Protein AF-B3JED5-F1 (afdb_monomer_lite)

Secondary structure (DSSP, 8-state):
---PPP--TTSS-S-HHHHHHHHHHHHHHHHTT--------HHHHHHHHHHHHHHHHHHHT--HHHHHHHHHHTTHHHHHHHTHHHHTTS-HHHHHHHHHHHHHHTT----

Structure (mmCIF, N/CA/C/O backbone):
data_AF-B3JED5-F1
#
_entry.id   AF-B3JED5-F1
#
loop_
_atom_site.group_PDB
_atom_site.id
_atom_site.type_symbol
_atom_site.label_atom_id
_atom_site.label_alt_id
_atom_site.label_comp_id
_atom_site.label_asym_id
_atom_site.label_entity_id
_atom_site.label_seq_id
_atom_site.pdbx_PDB_ins_code
_atom_site.Cartn_x
_atom_site.Cartn_y
_atom_site.Cartn_z
_atom_site.occupancy
_atom_site.B_iso_or_equiv
_atom_site.auth_seq_id
_atom_site.auth_comp_id
_atom_site.auth_asym_id
_atom_site.auth_atom_id
_atom_site.pdbx_PDB_model_num
ATOM 1 N N . MET A 1 1 ? -21.365 40.498 27.930 1.00 35.88 1 MET A N 1
ATOM 2 C CA . MET A 1 1 ? -22.243 39.901 26.903 1.00 35.88 1 MET A CA 1
ATOM 3 C C . MET A 1 1 ? -21.342 39.343 25.808 1.00 35.88 1 MET A C 1
ATOM 5 O O . MET A 1 1 ? -20.563 40.091 25.235 1.00 35.88 1 MET A O 1
ATOM 9 N N . LEU A 1 2 ? -21.321 38.016 25.676 1.00 35.88 2 LEU A N 1
ATOM 10 C CA . LEU A 1 2 ? -20.435 37.228 24.814 1.00 35.88 2 LEU A CA 1
ATOM 11 C C . LEU A 1 2 ? -20.850 37.323 23.339 1.00 35.88 2 LEU A C 1
ATOM 13 O O . LEU A 1 2 ? -22.028 37.159 23.049 1.00 35.88 2 LEU A O 1
ATOM 17 N N . HIS A 1 3 ? -19.885 37.413 22.420 1.00 36.16 3 HIS A N 1
ATOM 18 C CA . HIS A 1 3 ? -19.992 36.718 21.135 1.00 36.16 3 HIS A CA 1
ATOM 19 C C . HIS A 1 3 ? -18.656 36.053 20.775 1.00 36.16 3 HIS A C 1
ATOM 21 O O . HIS A 1 3 ? -17.614 36.684 20.615 1.00 36.16 3 HIS A O 1
ATOM 27 N N . ARG A 1 4 ? -18.730 34.722 20.746 1.00 37.88 4 ARG A N 1
ATOM 28 C CA . ARG A 1 4 ? -17.686 33.708 20.576 1.00 37.88 4 ARG A CA 1
ATOM 29 C C . ARG A 1 4 ? -17.164 33.744 19.131 1.00 37.88 4 ARG A C 1
ATOM 31 O O . ARG A 1 4 ? -17.929 33.461 18.213 1.00 37.88 4 ARG A O 1
ATOM 38 N N . LYS A 1 5 ? -15.872 34.021 18.920 1.00 44.91 5 LYS A N 1
ATOM 39 C CA . LYS A 1 5 ? -15.162 33.554 17.716 1.00 44.91 5 LYS A CA 1
ATOM 40 C C . LYS A 1 5 ? -14.841 32.074 17.918 1.00 44.91 5 LYS A C 1
ATOM 42 O O . LYS A 1 5 ? -14.182 31.717 18.893 1.00 44.91 5 LYS A O 1
ATOM 47 N N . LEU A 1 6 ? -15.340 31.223 17.027 1.00 41.31 6 LEU A N 1
ATOM 48 C CA . LEU A 1 6 ? -14.967 29.814 16.976 1.00 41.31 6 LEU A CA 1
ATOM 49 C C . LEU A 1 6 ? -13.497 29.714 16.556 1.00 41.31 6 LEU A C 1
ATOM 51 O O . LEU A 1 6 ? -13.085 30.236 15.524 1.00 41.31 6 LEU A O 1
ATOM 55 N N . ASN A 1 7 ? -12.716 29.092 17.430 1.00 36.09 7 ASN A N 1
ATOM 56 C CA . ASN A 1 7 ? -11.310 28.780 17.265 1.00 36.09 7 ASN A CA 1
ATOM 57 C C . ASN A 1 7 ? -11.179 27.516 16.402 1.00 36.09 7 ASN A C 1
ATOM 59 O O . ASN A 1 7 ? -11.514 26.434 16.873 1.00 36.09 7 ASN A O 1
ATOM 63 N N . THR A 1 8 ? -10.678 27.638 15.174 1.00 42.97 8 THR A N 1
ATOM 64 C CA . THR A 1 8 ? -10.279 26.500 14.321 1.00 42.97 8 THR A CA 1
ATOM 65 C C . THR A 1 8 ? -8.799 26.126 14.479 1.00 42.97 8 THR A C 1
ATOM 67 O O . THR A 1 8 ? -8.258 25.404 13.655 1.00 42.97 8 THR A O 1
ATOM 70 N N . ARG A 1 9 ? -8.112 26.558 15.548 1.00 39.62 9 ARG A N 1
ATOM 71 C CA . ARG A 1 9 ? -6.694 26.218 15.796 1.00 39.62 9 ARG A CA 1
ATOM 72 C C . ARG A 1 9 ? -6.512 24.879 16.514 1.00 39.62 9 ARG A C 1
ATOM 74 O O . ARG A 1 9 ? -5.944 24.840 17.602 1.00 39.62 9 ARG A O 1
ATOM 81 N N . GLY A 1 10 ? -7.042 23.802 15.945 1.00 38.50 10 GLY A N 1
ATOM 82 C CA . GLY A 1 10 ? -6.966 22.470 16.559 1.00 38.50 10 GLY A CA 1
ATOM 83 C C . GLY A 1 10 ? -6.487 21.338 15.654 1.00 38.50 10 GLY A C 1
ATOM 84 O O . GLY A 1 10 ? -6.229 20.258 16.171 1.00 38.50 10 GLY A O 1
ATOM 85 N N . LEU A 1 11 ? -6.371 21.550 14.339 1.00 38.62 11 LEU A N 1
ATOM 86 C CA . LEU A 1 11 ? -6.074 20.473 13.380 1.00 38.62 11 LEU A CA 1
ATOM 87 C C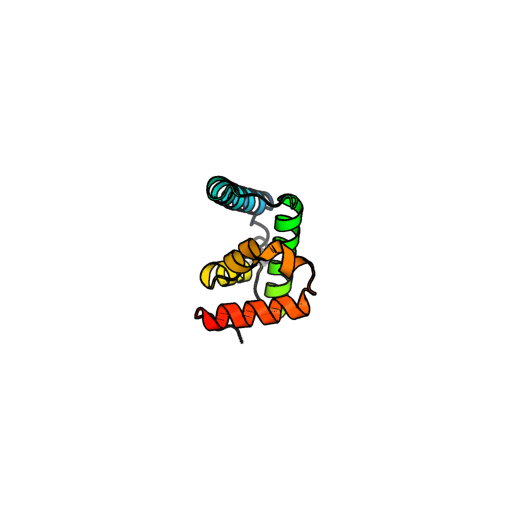 . LEU A 1 11 ? -4.843 20.731 12.496 1.00 38.62 11 LEU A C 1
ATOM 89 O O . LEU A 1 11 ? -4.448 19.840 11.754 1.00 38.62 11 LEU A O 1
ATOM 93 N N . ASP A 1 12 ? -4.172 21.873 12.661 1.00 41.53 12 ASP A N 1
ATOM 94 C CA . ASP A 1 12 ? -3.061 22.289 11.788 1.00 41.53 12 ASP A CA 1
ATOM 95 C C . ASP A 1 12 ? -1.685 22.181 12.480 1.00 41.53 12 ASP A C 1
ATOM 97 O O . ASP A 1 12 ? -0.741 22.877 12.119 1.00 41.53 12 ASP A O 1
ATOM 101 N N . ALA A 1 13 ? -1.563 21.355 13.524 1.00 41.62 13 ALA A N 1
ATOM 102 C CA . ALA A 1 13 ? -0.349 21.272 14.344 1.00 41.62 13 ALA A CA 1
ATOM 103 C C . ALA A 1 13 ? 0.168 19.839 14.537 1.00 41.62 13 ALA A C 1
ATOM 105 O O . ALA A 1 13 ? 0.645 19.488 15.614 1.00 41.62 13 ALA A O 1
ATOM 106 N N . PHE A 1 14 ? 0.099 19.011 13.494 1.00 40.28 14 PHE A N 1
ATOM 107 C CA . PHE A 1 14 ? 1.118 17.979 13.320 1.00 40.28 14 PHE A CA 1
ATOM 108 C C . PHE A 1 14 ? 2.144 18.591 12.373 1.00 40.28 14 PHE A C 1
ATOM 110 O O . PHE A 1 14 ? 1.866 18.776 11.191 1.00 40.28 14 PHE A O 1
ATOM 117 N N . SER A 1 15 ? 3.243 19.086 12.940 1.00 42.97 15 SER A N 1
ATOM 118 C CA . SER A 1 15 ? 4.215 19.851 12.173 1.00 42.97 15 SER A CA 1
ATOM 119 C C . SER A 1 15 ? 4.820 18.949 11.099 1.00 42.97 15 SER A C 1
ATOM 121 O O . SER A 1 15 ? 5.125 17.787 11.360 1.00 42.97 15 SER A O 1
ATOM 123 N N . GLU A 1 16 ? 5.010 19.472 9.894 1.00 50.94 16 GLU A N 1
ATOM 124 C CA . GLU A 1 16 ? 5.657 18.764 8.780 1.00 50.94 16 GLU A CA 1
ATOM 125 C C . GLU A 1 16 ? 7.035 18.187 9.192 1.00 50.94 16 GLU A C 1
ATOM 127 O O . GLU A 1 16 ? 7.442 17.120 8.736 1.00 50.94 16 GLU A O 1
ATOM 132 N N . SER A 1 17 ? 7.691 18.808 10.184 1.00 55.06 17 SER A N 1
ATOM 133 C CA . SER A 1 17 ? 8.912 18.309 10.828 1.00 55.06 17 SER A CA 1
ATOM 134 C C . SER A 1 17 ? 8.736 17.045 11.676 1.00 55.06 17 SER A C 1
ATOM 136 O O . SER A 1 17 ? 9.681 16.264 11.787 1.00 55.06 17 SER A O 1
ATOM 138 N N . ASP A 1 18 ? 7.564 16.806 12.268 1.00 52.81 18 ASP A N 1
ATOM 139 C CA . ASP A 1 18 ? 7.280 15.580 13.020 1.00 52.81 18 ASP A CA 1
ATOM 140 C C . ASP A 1 18 ? 7.020 14.398 12.077 1.00 52.81 18 ASP A C 1
ATOM 142 O O . ASP A 1 18 ? 7.508 13.301 12.346 1.00 52.81 18 ASP A O 1
ATOM 146 N N . GLU A 1 19 ? 6.345 14.601 10.936 1.00 54.91 19 GLU A N 1
ATOM 147 C CA . GLU A 1 19 ? 6.239 13.571 9.884 1.00 54.91 19 GLU A CA 1
ATOM 148 C C . GLU A 1 19 ? 7.604 13.235 9.287 1.00 54.91 19 GLU A C 1
ATOM 150 O O . GLU A 1 19 ? 7.935 12.057 9.131 1.00 54.91 19 GLU A O 1
ATOM 155 N N . GLU A 1 20 ? 8.437 14.242 9.023 1.00 59.66 20 GLU A N 1
ATOM 156 C CA . GLU A 1 20 ? 9.784 14.036 8.495 1.00 59.66 20 GLU A CA 1
ATOM 157 C C . GLU A 1 20 ? 10.679 13.304 9.511 1.00 59.66 20 GLU A C 1
ATOM 159 O O . GLU A 1 20 ? 11.426 12.388 9.161 1.00 59.66 20 GLU A O 1
ATOM 164 N N . ARG A 1 21 ? 10.574 13.648 10.800 1.00 60.59 21 ARG A N 1
ATOM 165 C CA . ARG A 1 21 ? 11.336 13.007 11.880 1.00 60.59 21 ARG A CA 1
ATOM 166 C C . ARG A 1 21 ? 10.872 11.576 12.145 1.00 60.59 21 ARG A C 1
ATOM 168 O O . ARG A 1 21 ? 11.710 10.705 12.369 1.00 60.59 21 ARG A O 1
ATOM 175 N N . MET A 1 22 ? 9.570 11.316 12.076 1.00 51.59 22 MET A N 1
ATOM 176 C CA . MET A 1 22 ? 9.010 9.966 12.193 1.00 51.59 22 MET A CA 1
ATOM 177 C C . MET A 1 22 ? 9.380 9.104 10.986 1.00 51.59 22 MET A C 1
ATOM 179 O O . MET A 1 22 ? 9.762 7.948 11.163 1.00 51.59 22 MET A O 1
ATOM 183 N N . SER A 1 23 ? 9.372 9.685 9.784 1.00 55.28 23 SER A N 1
ATOM 184 C CA . SER A 1 23 ? 9.864 9.032 8.569 1.00 55.28 23 SER A CA 1
ATOM 185 C C . SER A 1 23 ? 11.338 8.663 8.722 1.00 55.28 23 SER A C 1
ATOM 187 O O . SER A 1 23 ? 11.700 7.509 8.522 1.00 55.28 23 SER A O 1
ATOM 189 N N . LYS A 1 24 ? 12.184 9.591 9.191 1.00 61.47 24 LYS A N 1
ATOM 190 C CA . LYS A 1 24 ? 13.619 9.349 9.434 1.00 61.47 24 LYS A CA 1
ATOM 191 C C . LYS A 1 24 ? 13.886 8.267 10.483 1.00 61.47 24 LYS A C 1
ATOM 193 O O . LYS A 1 24 ? 14.805 7.479 10.296 1.00 61.47 24 LYS A O 1
ATOM 198 N N . ILE A 1 25 ? 13.099 8.196 11.561 1.00 61.31 25 ILE A N 1
ATOM 199 C CA . ILE A 1 25 ? 13.235 7.145 12.589 1.00 61.31 25 ILE A CA 1
ATOM 200 C C . ILE A 1 25 ? 12.883 5.770 12.014 1.00 61.31 25 ILE A C 1
ATOM 202 O O . ILE A 1 25 ? 13.614 4.810 12.251 1.00 61.31 25 ILE A O 1
ATOM 206 N N . ILE A 1 26 ? 11.797 5.677 11.240 1.00 58.50 26 ILE A N 1
ATOM 207 C CA . ILE A 1 26 ? 11.389 4.428 10.586 1.00 58.50 26 ILE A CA 1
ATOM 208 C C . ILE A 1 26 ? 12.450 4.000 9.567 1.00 58.50 26 ILE A C 1
ATOM 210 O O . ILE A 1 26 ? 12.888 2.855 9.605 1.00 58.50 26 ILE A O 1
ATOM 214 N N . ILE A 1 27 ? 12.931 4.925 8.731 1.00 56.78 27 ILE A N 1
ATOM 215 C CA . ILE A 1 27 ? 14.000 4.681 7.751 1.00 56.78 27 ILE A CA 1
ATOM 216 C C . ILE A 1 27 ? 15.282 4.208 8.447 1.00 56.78 27 ILE A C 1
ATOM 218 O O . ILE A 1 27 ? 15.869 3.216 8.033 1.00 56.78 27 ILE A O 1
ATOM 222 N N . PHE A 1 28 ? 15.707 4.860 9.532 1.00 61.34 28 PHE A N 1
ATOM 223 C CA . PHE A 1 28 ? 16.926 4.490 10.258 1.00 61.34 28 PHE A CA 1
ATOM 224 C C . PHE A 1 28 ? 16.823 3.108 10.924 1.00 61.34 28 PHE A C 1
ATOM 226 O O . PHE A 1 28 ? 17.761 2.308 10.853 1.00 61.34 28 PHE A O 1
ATOM 233 N N . ALA A 1 29 ? 15.672 2.805 11.535 1.00 56.41 29 ALA A N 1
ATOM 234 C CA . ALA A 1 29 ? 15.396 1.490 12.112 1.00 56.41 29 ALA A CA 1
ATOM 235 C C . ALA A 1 29 ? 15.369 0.385 11.042 1.00 56.41 29 ALA A C 1
ATOM 237 O O . ALA A 1 29 ? 15.797 -0.736 11.303 1.00 56.41 29 ALA A O 1
ATOM 238 N N . TYR A 1 30 ? 14.911 0.717 9.834 1.00 50.59 30 TYR A N 1
ATOM 239 C CA . TYR A 1 30 ? 14.826 -0.193 8.698 1.00 50.59 30 TYR A CA 1
ATOM 240 C C . TYR A 1 30 ? 16.187 -0.461 8.035 1.00 50.59 30 TYR A C 1
ATOM 242 O O . TYR A 1 30 ? 16.576 -1.615 7.852 1.00 50.59 30 TYR A O 1
ATOM 250 N N . VAL A 1 31 ? 16.954 0.603 7.767 1.00 59.88 31 VAL A N 1
ATOM 251 C CA . VAL A 1 31 ? 18.311 0.563 7.185 1.00 59.88 31 VAL A CA 1
ATOM 252 C C . VAL A 1 31 ? 19.287 -0.211 8.072 1.00 59.88 31 VAL A C 1
ATOM 254 O O . VAL A 1 31 ? 20.165 -0.902 7.568 1.00 59.88 31 VAL A O 1
ATOM 257 N N . SER A 1 32 ? 19.112 -0.160 9.394 1.00 52.97 32 SER A N 1
ATOM 258 C CA . SER A 1 32 ? 19.946 -0.936 10.320 1.00 52.97 32 SER A CA 1
ATOM 259 C C . SER A 1 32 ? 19.664 -2.448 10.282 1.00 52.97 32 SER A C 1
ATOM 261 O O . SER A 1 32 ? 20.440 -3.216 10.847 1.00 52.97 32 SER A O 1
ATOM 263 N N . SER A 1 33 ? 18.563 -2.892 9.658 1.00 59.16 33 SER A N 1
ATOM 264 C CA . SER A 1 33 ? 18.061 -4.266 9.780 1.00 59.16 33 SER A CA 1
ATOM 265 C C . SER A 1 33 ? 18.303 -5.168 8.564 1.00 59.16 33 SER A C 1
ATOM 267 O O . SER A 1 33 ? 18.168 -6.381 8.725 1.00 59.16 33 SER A O 1
ATOM 269 N N . THR A 1 34 ? 18.635 -4.659 7.369 1.00 44.72 34 THR A N 1
ATOM 270 C CA . THR A 1 34 ? 18.789 -5.519 6.175 1.00 44.72 34 THR A CA 1
ATOM 271 C C . THR A 1 34 ? 19.878 -5.024 5.219 1.00 44.72 34 THR A C 1
ATOM 273 O O . THR A 1 34 ? 19.801 -3.933 4.670 1.00 44.72 34 THR A O 1
ATOM 276 N N . ALA A 1 35 ? 20.902 -5.855 5.020 1.00 60.62 35 ALA A N 1
ATOM 277 C CA . ALA A 1 35 ? 21.923 -5.705 3.990 1.00 60.62 35 ALA A 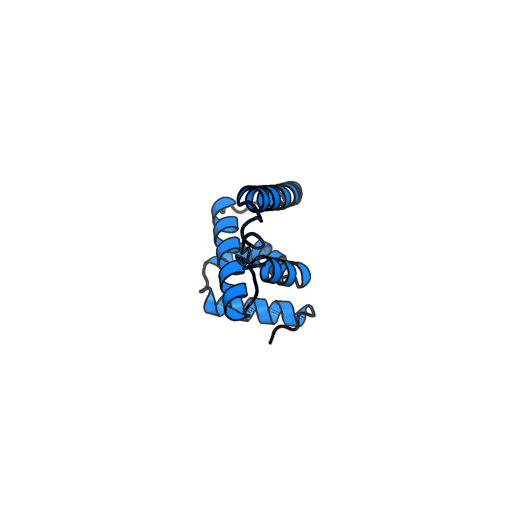CA 1
ATOM 278 C C . ALA A 1 35 ? 21.922 -6.981 3.139 1.00 60.62 35 ALA A C 1
ATOM 280 O O . ALA A 1 35 ? 22.439 -7.995 3.601 1.00 60.62 35 ALA A O 1
ATOM 281 N N . VAL A 1 36 ? 21.311 -6.945 1.947 1.00 44.69 36 VAL A N 1
ATOM 282 C CA . VAL A 1 36 ? 21.585 -7.873 0.832 1.00 44.69 36 VAL A CA 1
ATOM 283 C C . VAL A 1 36 ? 21.148 -7.249 -0.504 1.00 44.69 36 VAL A C 1
ATOM 285 O O . VAL A 1 36 ? 20.136 -6.554 -0.569 1.00 44.69 36 VAL A O 1
ATOM 288 N N . ASP A 1 37 ? 21.940 -7.519 -1.540 1.00 48.81 37 ASP A N 1
ATOM 289 C CA . ASP A 1 37 ? 22.071 -6.814 -2.817 1.00 48.81 37 ASP A CA 1
ATOM 290 C C . ASP A 1 37 ? 21.014 -7.115 -3.903 1.00 48.81 37 ASP A C 1
ATOM 292 O O . ASP A 1 37 ? 20.777 -8.269 -4.260 1.00 48.81 37 ASP A O 1
ATOM 296 N N . MET A 1 38 ? 20.493 -6.041 -4.511 1.00 47.75 38 MET A N 1
ATOM 297 C CA . MET A 1 38 ? 20.130 -5.864 -5.930 1.00 47.75 38 MET A CA 1
ATOM 298 C C . MET A 1 38 ? 19.946 -4.345 -6.106 1.00 47.75 38 MET A C 1
ATOM 300 O O . MET A 1 38 ? 19.118 -3.778 -5.398 1.00 47.75 38 MET A O 1
ATOM 304 N N . ASP A 1 39 ? 20.766 -3.677 -6.929 1.00 53.31 39 ASP A N 1
ATOM 305 C CA . ASP A 1 39 ? 20.969 -2.207 -6.910 1.00 53.31 39 ASP A CA 1
ATOM 306 C C . ASP A 1 39 ? 19.766 -1.414 -7.464 1.00 53.31 39 ASP A C 1
ATOM 308 O O . ASP A 1 39 ? 19.809 -0.814 -8.535 1.00 53.31 39 ASP A O 1
ATOM 312 N N . TYR A 1 40 ? 18.645 -1.465 -6.748 1.00 60.81 40 TYR A N 1
ATOM 313 C CA . TYR A 1 40 ? 17.599 -0.458 -6.823 1.00 60.81 40 TYR A CA 1
ATOM 314 C C . TYR A 1 40 ? 17.993 0.680 -5.891 1.00 60.81 40 TYR A C 1
ATOM 316 O O . TYR A 1 40 ? 18.316 0.424 -4.726 1.00 60.81 40 TYR A O 1
ATOM 324 N N . ASP A 1 41 ? 17.919 1.926 -6.372 1.00 78.56 41 ASP A N 1
ATOM 325 C CA . ASP A 1 41 ? 18.129 3.070 -5.492 1.00 78.56 41 ASP A CA 1
ATOM 326 C C . ASP A 1 41 ? 17.115 2.967 -4.345 1.00 78.56 41 ASP A C 1
ATOM 328 O O . ASP A 1 41 ? 15.897 2.909 -4.549 1.00 78.56 41 ASP A O 1
ATOM 332 N N . ILE A 1 42 ? 17.630 2.909 -3.116 1.00 80.88 42 ILE A N 1
ATOM 333 C CA . ILE A 1 42 ? 16.831 2.894 -1.888 1.00 80.88 42 ILE A CA 1
ATOM 334 C C . ILE A 1 42 ? 15.816 4.041 -1.928 1.00 80.88 42 ILE A C 1
ATOM 336 O O . ILE A 1 42 ? 14.682 3.887 -1.468 1.00 80.88 42 ILE A O 1
ATOM 340 N N . LYS A 1 43 ? 16.197 5.168 -2.539 1.00 80.06 43 LYS A N 1
ATOM 341 C CA . LYS A 1 43 ? 15.320 6.307 -2.771 1.00 80.06 43 LYS A CA 1
ATOM 342 C C . LYS A 1 43 ? 14.108 5.958 -3.638 1.00 80.06 43 LYS A C 1
ATOM 344 O O . LYS A 1 43 ? 12.993 6.265 -3.223 1.00 80.06 43 LYS A O 1
ATOM 349 N N . ASP A 1 44 ? 14.290 5.288 -4.774 1.00 84.19 44 ASP A N 1
ATOM 350 C CA . ASP A 1 44 ? 13.193 4.925 -5.683 1.00 84.19 44 ASP A CA 1
ATOM 351 C C . ASP A 1 44 ? 12.192 4.001 -4.985 1.00 84.19 44 ASP A C 1
ATOM 353 O O . ASP A 1 44 ? 10.980 4.224 -5.021 1.00 84.19 44 ASP A O 1
ATOM 357 N N . LYS A 1 45 ? 12.707 2.999 -4.264 1.00 86.44 45 LYS A N 1
ATOM 358 C CA . LYS A 1 45 ? 11.886 2.072 -3.477 1.00 86.44 45 LYS A CA 1
ATOM 359 C C . LYS A 1 45 ? 11.086 2.783 -2.395 1.00 86.44 45 LYS A C 1
ATOM 361 O O . LYS A 1 45 ? 9.905 2.484 -2.190 1.00 86.44 45 LYS A O 1
ATOM 366 N N . MET A 1 46 ? 11.708 3.735 -1.708 1.00 86.81 46 MET A N 1
ATOM 367 C CA . MET A 1 46 ? 11.041 4.543 -0.695 1.00 86.81 46 MET A CA 1
ATOM 368 C C . MET A 1 46 ? 9.966 5.449 -1.300 1.00 86.81 46 MET A C 1
ATOM 370 O O . MET A 1 46 ? 8.839 5.457 -0.804 1.00 86.81 46 MET A O 1
ATOM 374 N N . GLU A 1 47 ? 10.280 6.180 -2.371 1.00 85.69 47 GLU A N 1
ATOM 375 C CA . GLU A 1 47 ? 9.334 7.066 -3.056 1.00 85.69 47 GLU A CA 1
ATOM 376 C C . GLU A 1 47 ? 8.125 6.282 -3.571 1.00 85.69 47 GLU A C 1
ATOM 378 O O . GLU A 1 47 ? 6.979 6.647 -3.290 1.00 85.69 47 GLU A O 1
ATOM 383 N N . TRP A 1 48 ? 8.367 5.147 -4.230 1.00 92.00 48 TRP A N 1
ATOM 384 C CA . TRP A 1 48 ? 7.306 4.269 -4.705 1.00 92.00 48 TRP A CA 1
ATOM 385 C C . TRP A 1 48 ? 6.443 3.743 -3.552 1.00 92.00 48 TRP A C 1
ATOM 387 O O . TRP A 1 48 ? 5.216 3.794 -3.631 1.00 92.00 48 TRP A O 1
ATOM 397 N N . THR A 1 49 ? 7.055 3.308 -2.444 1.00 93.69 49 THR A N 1
ATOM 398 C CA . THR A 1 49 ? 6.326 2.804 -1.266 1.00 93.69 49 THR A CA 1
ATOM 399 C C . THR A 1 49 ? 5.446 3.889 -0.638 1.00 93.69 49 THR A C 1
ATOM 401 O O . THR A 1 49 ? 4.305 3.619 -0.260 1.00 93.69 49 THR A O 1
ATOM 404 N N . ILE A 1 50 ? 5.924 5.135 -0.565 1.00 93.25 50 ILE A N 1
ATOM 405 C CA . ILE A 1 50 ? 5.141 6.273 -0.055 1.00 93.25 50 ILE A CA 1
ATOM 406 C C . ILE A 1 50 ? 3.929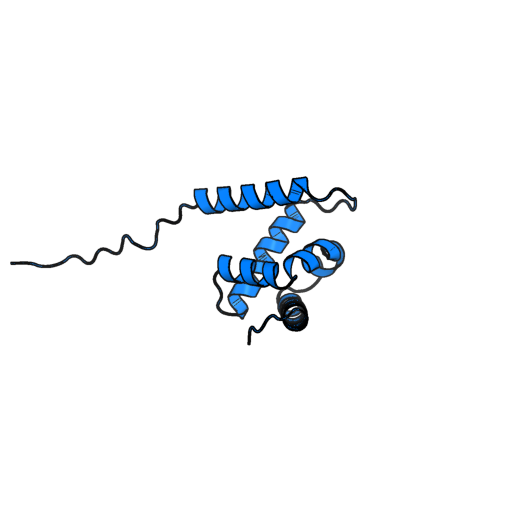 6.548 -0.956 1.00 93.25 50 ILE A C 1
ATOM 408 O O . ILE A 1 50 ? 2.816 6.746 -0.451 1.00 93.25 50 ILE A O 1
ATOM 412 N N . ILE A 1 51 ? 4.115 6.535 -2.281 1.00 93.94 51 ILE A N 1
ATOM 413 C CA . ILE A 1 51 ? 3.016 6.695 -3.245 1.00 93.94 51 ILE A CA 1
ATOM 414 C C . ILE A 1 51 ? 2.027 5.534 -3.108 1.00 93.94 51 ILE A C 1
ATOM 416 O O . ILE A 1 51 ? 0.822 5.768 -3.023 1.00 93.94 51 ILE A O 1
ATOM 420 N N . PHE A 1 52 ? 2.517 4.301 -2.986 1.00 97.62 52 PHE A N 1
ATOM 421 C CA . PHE A 1 52 ? 1.680 3.122 -2.801 1.00 97.62 52 PHE A CA 1
ATOM 422 C C . PHE A 1 52 ? 0.795 3.235 -1.552 1.00 97.62 52 PHE A C 1
ATOM 424 O O . PHE A 1 52 ? -0.416 3.035 -1.633 1.00 97.62 52 PHE A O 1
ATOM 431 N N . ILE A 1 53 ? 1.361 3.625 -0.404 1.00 97.12 53 ILE A N 1
ATOM 432 C CA . ILE A 1 53 ? 0.598 3.825 0.841 1.00 97.12 53 ILE A CA 1
ATOM 433 C C . ILE A 1 53 ? -0.481 4.902 0.651 1.00 97.12 53 ILE A C 1
ATOM 435 O O . ILE A 1 53 ? -1.593 4.761 1.167 1.00 97.12 53 ILE A O 1
ATOM 439 N N . ARG A 1 54 ? -0.177 5.972 -0.097 1.00 96.50 54 ARG A N 1
ATOM 440 C CA . ARG A 1 54 ? -1.147 7.029 -0.416 1.00 96.50 54 ARG A CA 1
ATOM 441 C C . ARG A 1 54 ? -2.310 6.491 -1.248 1.00 96.50 54 ARG A C 1
ATOM 443 O O . ARG A 1 54 ? -3.460 6.762 -0.908 1.00 96.50 54 ARG A O 1
ATOM 450 N N . GLU A 1 55 ? -2.025 5.747 -2.311 1.00 97.69 55 GLU A N 1
ATOM 451 C CA . GLU A 1 55 ? -3.048 5.181 -3.198 1.00 97.69 55 GLU A CA 1
ATOM 452 C C . GLU A 1 55 ? -3.887 4.109 -2.492 1.00 97.69 55 GLU A C 1
ATOM 454 O O . GLU A 1 55 ? -5.116 4.112 -2.596 1.00 97.69 55 GLU A O 1
ATOM 459 N N . PHE A 1 56 ? -3.255 3.271 -1.668 1.00 98.25 56 PHE A N 1
ATOM 460 C CA . PHE A 1 56 ? -3.948 2.321 -0.801 1.00 98.25 56 PHE A CA 1
ATOM 461 C C . PHE A 1 56 ? -4.912 3.040 0.151 1.00 98.25 56 PHE A C 1
ATOM 463 O O . PHE A 1 56 ? -6.084 2.678 0.267 1.00 98.25 56 PHE A O 1
ATOM 470 N N . GLY A 1 57 ? -4.439 4.107 0.803 1.00 97.44 57 GLY A N 1
ATOM 471 C CA . GLY A 1 57 ? -5.265 4.912 1.696 1.00 97.44 57 GLY A CA 1
ATOM 472 C C . GLY A 1 57 ? -6.447 5.565 0.982 1.00 97.44 57 GLY A C 1
ATOM 473 O O . GLY A 1 57 ? -7.567 5.513 1.483 1.00 97.44 57 GLY A O 1
ATOM 474 N N . ARG A 1 58 ? -6.234 6.105 -0.224 1.00 97.50 58 ARG A N 1
ATOM 475 C CA . ARG A 1 58 ? -7.302 6.686 -1.053 1.00 97.50 58 ARG A CA 1
ATOM 476 C C . ARG A 1 58 ? -8.399 5.680 -1.380 1.00 97.50 58 ARG A C 1
ATOM 478 O O . ARG A 1 58 ? -9.570 6.030 -1.266 1.00 97.50 58 ARG A O 1
ATOM 485 N N . LYS A 1 59 ? -8.037 4.448 -1.745 1.00 97.00 59 LYS A N 1
ATOM 486 C CA . LYS A 1 59 ? -9.015 3.411 -2.097 1.00 97.00 59 LYS A CA 1
ATOM 487 C C . LYS A 1 59 ? -9.899 2.998 -0.921 1.00 97.00 59 LYS A C 1
ATOM 489 O O . LYS A 1 59 ? -11.103 2.866 -1.098 1.00 97.00 59 LYS A O 1
ATOM 494 N N . TYR A 1 60 ? -9.315 2.840 0.266 1.00 97.06 60 TYR A N 1
ATOM 495 C CA . TYR A 1 60 ? -10.025 2.360 1.461 1.00 97.06 60 TYR A CA 1
ATOM 496 C C . TYR A 1 60 ? -10.466 3.477 2.422 1.00 97.06 60 TYR A C 1
ATOM 498 O O . TYR A 1 60 ? -10.861 3.202 3.554 1.00 97.06 60 TYR A O 1
ATOM 506 N N . GLY A 1 61 ? -10.377 4.747 2.012 1.00 97.12 61 GLY A N 1
ATOM 507 C CA . GLY A 1 61 ? -10.775 5.887 2.846 1.00 97.12 61 GLY A CA 1
ATOM 508 C C . GLY A 1 61 ? -9.938 6.049 4.123 1.00 97.12 61 GLY A C 1
ATOM 509 O O . GLY A 1 61 ? -10.441 6.513 5.145 1.00 97.12 61 GLY A O 1
ATOM 510 N N . LEU A 1 62 ? -8.665 5.653 4.083 1.00 96.75 62 LEU A N 1
ATOM 511 C CA . LEU A 1 62 ? -7.739 5.705 5.211 1.00 96.75 62 LEU A CA 1
ATOM 512 C C . LEU A 1 62 ? -6.804 6.914 5.104 1.00 96.75 62 LEU A C 1
ATOM 514 O O . LEU A 1 62 ? -6.312 7.255 4.028 1.00 96.75 62 LEU A O 1
ATOM 518 N N . SER A 1 63 ? -6.466 7.513 6.248 1.00 95.00 63 SER A N 1
ATOM 519 C CA . SER A 1 63 ? -5.307 8.410 6.329 1.00 95.00 63 SER A CA 1
ATOM 520 C C . SER A 1 63 ? -4.009 7.655 6.023 1.00 95.00 63 SER A C 1
ATOM 522 O O . SER A 1 63 ? -3.921 6.440 6.216 1.00 95.00 63 SER A O 1
ATOM 524 N N . MET A 1 64 ? -2.958 8.378 5.629 1.00 92.94 64 MET A N 1
ATOM 525 C CA . MET A 1 64 ? -1.643 7.787 5.344 1.00 92.94 64 MET A CA 1
ATOM 526 C C . MET A 1 64 ? -1.101 6.965 6.525 1.00 92.94 64 MET A C 1
ATOM 528 O O . MET A 1 64 ? -0.612 5.854 6.338 1.00 92.94 64 MET A O 1
ATOM 532 N N . LYS A 1 65 ? -1.288 7.451 7.761 1.00 94.19 65 LYS A N 1
ATOM 533 C CA . LYS A 1 65 ? -0.922 6.725 8.986 1.00 94.19 65 LYS A CA 1
ATOM 534 C C . LYS A 1 65 ? -1.731 5.439 9.175 1.00 94.19 65 LYS A C 1
ATOM 536 O O . LYS A 1 65 ? -1.169 4.416 9.555 1.00 94.19 65 LYS A O 1
ATOM 541 N N . GLN A 1 66 ? -3.044 5.472 8.935 1.00 96.69 66 GLN A N 1
ATOM 542 C CA . GLN A 1 66 ? -3.892 4.278 9.032 1.00 96.69 66 GLN A CA 1
ATOM 543 C C . GLN A 1 66 ? -3.517 3.239 7.970 1.00 96.69 66 GLN A C 1
ATOM 545 O O . GLN A 1 66 ? -3.392 2.064 8.307 1.00 96.69 66 GLN A O 1
ATOM 550 N N . ALA A 1 67 ? -3.280 3.673 6.729 1.00 98.25 67 ALA A N 1
ATOM 551 C CA . ALA A 1 67 ? -2.841 2.806 5.641 1.00 98.25 67 ALA A CA 1
ATOM 552 C C . ALA A 1 67 ? -1.483 2.161 5.954 1.00 98.25 67 ALA A C 1
ATOM 554 O O . ALA A 1 67 ? -1.363 0.939 5.902 1.00 98.25 67 ALA A O 1
ATOM 555 N N . PHE A 1 68 ? -0.490 2.949 6.383 1.00 96.75 68 PHE A N 1
ATOM 556 C CA . PHE A 1 68 ? 0.815 2.428 6.796 1.00 96.75 68 PHE A CA 1
ATOM 557 C C . PHE A 1 68 ? 0.698 1.417 7.945 1.00 96.75 68 PHE A C 1
ATOM 559 O O . PHE A 1 68 ? 1.278 0.333 7.874 1.00 96.75 68 PHE A O 1
ATOM 566 N N . ASN A 1 69 ? -0.081 1.732 8.984 1.00 96.75 69 ASN A N 1
ATOM 567 C CA . ASN A 1 69 ? -0.288 0.831 10.119 1.00 96.75 69 ASN A CA 1
ATOM 568 C C . ASN A 1 69 ? -0.962 -0.481 9.697 1.00 96.75 69 ASN A C 1
ATOM 570 O O . ASN A 1 69 ? -0.575 -1.544 10.177 1.00 96.75 69 ASN A O 1
ATOM 574 N N . TYR A 1 70 ? -1.957 -0.416 8.808 1.00 98.44 70 TYR A N 1
ATOM 575 C CA . TYR A 1 70 ? -2.630 -1.596 8.270 1.00 98.44 70 TYR A CA 1
ATOM 576 C C . TYR A 1 70 ? -1.661 -2.469 7.465 1.00 98.44 70 TYR A C 1
ATOM 578 O O . TYR A 1 70 ? -1.473 -3.642 7.788 1.00 98.44 70 TYR A O 1
ATOM 586 N N . LEU A 1 71 ? -0.987 -1.877 6.475 1.00 98.12 71 LEU A N 1
ATOM 587 C CA . LEU A 1 71 ? -0.029 -2.567 5.612 1.00 98.12 71 LEU A CA 1
ATOM 588 C C . LEU A 1 71 ? 1.130 -3.168 6.418 1.00 98.12 71 LEU A C 1
ATOM 590 O O . LEU A 1 71 ? 1.557 -4.285 6.142 1.00 98.12 71 LEU A O 1
ATOM 594 N N . SER A 1 72 ? 1.614 -2.474 7.450 1.00 96.69 72 SER A N 1
ATOM 595 C CA . SER A 1 72 ? 2.672 -2.987 8.330 1.00 96.69 72 SER A CA 1
ATOM 596 C C . SER A 1 72 ? 2.182 -4.160 9.182 1.00 96.69 72 SER A C 1
ATOM 598 O O . SER A 1 72 ? 2.860 -5.182 9.291 1.00 96.69 72 SER A O 1
ATOM 600 N N . ARG A 1 73 ? 0.980 -4.044 9.765 1.00 97.50 73 ARG A N 1
ATOM 601 C CA . ARG A 1 73 ? 0.387 -5.082 10.622 1.00 97.50 73 ARG A CA 1
ATOM 602 C C . ARG A 1 73 ? 0.115 -6.375 9.856 1.00 97.50 73 ARG A C 1
ATOM 604 O O . ARG A 1 73 ? 0.359 -7.453 10.392 1.00 97.50 73 ARG A O 1
ATOM 611 N N . PHE A 1 74 ? -0.359 -6.264 8.619 1.00 98.38 74 PHE A N 1
ATOM 612 C CA . PHE A 1 74 ? -0.793 -7.397 7.799 1.00 98.38 74 PHE A CA 1
ATOM 613 C C . PHE A 1 74 ? 0.179 -7.711 6.654 1.00 98.38 74 PHE A C 1
ATOM 615 O O . PHE A 1 74 ? -0.232 -8.161 5.589 1.00 98.38 74 PHE A O 1
ATOM 622 N N . LYS A 1 75 ? 1.482 -7.492 6.888 1.00 96.81 75 LYS A N 1
ATOM 623 C CA . LYS A 1 75 ? 2.601 -7.943 6.034 1.00 96.81 75 LYS A CA 1
ATOM 624 C C . LYS A 1 75 ? 2.676 -7.335 4.623 1.00 96.81 75 LYS A C 1
ATOM 626 O O . LYS A 1 75 ? 3.518 -7.758 3.841 1.00 96.81 75 LYS A O 1
ATOM 631 N N . GLY A 1 76 ? 1.875 -6.320 4.305 1.00 97.62 76 GLY A N 1
ATOM 632 C CA . GLY A 1 76 ? 1.911 -5.620 3.018 1.00 97.62 76 GLY A CA 1
ATOM 633 C C . GLY A 1 76 ? 3.236 -4.893 2.762 1.00 97.62 76 GLY A C 1
ATOM 634 O O . GLY A 1 76 ? 3.806 -5.045 1.689 1.00 97.62 76 GLY A O 1
ATOM 635 N N . ILE A 1 77 ? 3.781 -4.174 3.754 1.00 95.44 77 ILE A N 1
ATOM 636 C CA . ILE A 1 77 ? 5.085 -3.488 3.600 1.00 95.44 77 ILE A CA 1
ATOM 637 C C . ILE A 1 77 ? 6.227 -4.495 3.392 1.00 95.44 77 ILE A C 1
ATOM 639 O O . ILE A 1 77 ? 7.071 -4.305 2.528 1.00 95.44 77 ILE A O 1
ATOM 643 N N . ASP A 1 78 ? 6.209 -5.598 4.139 1.00 94.12 78 ASP A N 1
ATOM 644 C CA . ASP A 1 78 ? 7.184 -6.692 4.033 1.00 94.12 78 ASP A CA 1
ATOM 645 C C . ASP A 1 78 ? 7.101 -7.434 2.683 1.00 94.12 78 ASP A C 1
ATOM 647 O O . ASP A 1 78 ? 8.100 -7.941 2.177 1.00 94.12 78 ASP A O 1
ATOM 651 N N . PHE A 1 79 ? 5.918 -7.490 2.067 1.00 96.00 79 PHE A N 1
ATOM 652 C CA . PHE A 1 79 ? 5.765 -7.994 0.703 1.00 96.00 79 PHE A CA 1
ATOM 653 C C . PHE A 1 79 ? 6.362 -7.025 -0.325 1.00 96.00 79 PHE A C 1
ATOM 655 O O . PHE A 1 79 ? 7.157 -7.443 -1.163 1.00 96.00 79 PHE A O 1
ATOM 662 N N . ILE A 1 80 ? 6.012 -5.737 -0.239 1.00 94.69 80 ILE A N 1
ATOM 663 C CA . ILE A 1 80 ? 6.528 -4.691 -1.139 1.00 94.69 80 ILE A CA 1
ATOM 664 C C . ILE A 1 80 ? 8.051 -4.637 -1.082 1.00 94.69 80 ILE A C 1
ATOM 666 O O . ILE A 1 80 ? 8.708 -4.505 -2.110 1.00 94.69 80 ILE A O 1
ATOM 670 N N . ASP A 1 81 ? 8.617 -4.763 0.116 1.00 91.50 81 ASP A N 1
ATOM 671 C CA . ASP A 1 81 ? 10.054 -4.721 0.289 1.00 91.50 81 ASP A CA 1
ATOM 672 C C . ASP A 1 81 ? 10.771 -5.892 -0.397 1.00 91.50 81 ASP A C 1
ATOM 674 O O . ASP A 1 81 ? 11.712 -5.672 -1.162 1.00 91.50 81 ASP A O 1
ATOM 678 N N . ARG A 1 82 ? 10.304 -7.122 -0.165 1.00 91.50 82 ARG A N 1
ATOM 679 C CA . ARG A 1 82 ? 10.935 -8.339 -0.698 1.00 91.50 82 ARG A CA 1
ATOM 680 C C . ARG A 1 82 ? 10.713 -8.553 -2.191 1.00 91.50 82 ARG A C 1
ATOM 682 O O . ARG A 1 82 ? 11.465 -9.304 -2.802 1.00 91.50 82 ARG A O 1
ATOM 689 N N . HIS A 1 83 ? 9.687 -7.924 -2.755 1.00 93.50 83 HIS A N 1
ATOM 690 C CA . HIS A 1 83 ? 9.279 -8.100 -4.149 1.00 93.50 83 HIS A CA 1
ATOM 691 C C . HIS A 1 83 ? 9.273 -6.777 -4.915 1.00 93.50 83 HIS A C 1
ATOM 693 O O . HIS A 1 83 ? 8.469 -6.601 -5.833 1.00 93.50 83 HIS A O 1
ATOM 699 N N . TYR A 1 84 ? 10.128 -5.827 -4.509 1.00 90.44 84 TYR A N 1
ATOM 700 C CA . TYR A 1 84 ? 10.161 -4.492 -5.103 1.00 90.44 84 TYR A CA 1
ATOM 701 C C . TYR A 1 84 ? 10.348 -4.550 -6.619 1.00 90.44 84 TYR A C 1
ATOM 703 O O . TYR A 1 84 ? 9.594 -3.913 -7.350 1.00 90.44 84 TYR A O 1
ATOM 711 N N . ASP A 1 85 ? 11.286 -5.382 -7.073 1.00 85.50 85 ASP A N 1
ATOM 712 C CA . ASP A 1 85 ? 11.617 -5.689 -8.468 1.00 85.50 85 ASP A CA 1
ATOM 713 C C . ASP A 1 85 ? 10.399 -6.054 -9.330 1.00 85.50 85 ASP A C 1
ATOM 715 O O . ASP A 1 85 ? 10.331 -5.691 -10.503 1.00 85.50 85 ASP A O 1
ATOM 719 N N . TYR A 1 86 ? 9.402 -6.703 -8.737 1.00 91.12 86 TYR A N 1
ATOM 720 C CA . TYR A 1 86 ? 8.138 -7.010 -9.386 1.00 91.12 86 TYR A CA 1
ATOM 721 C C . TYR A 1 86 ? 7.102 -5.897 -9.195 1.00 91.12 86 TYR A C 1
ATOM 723 O O . TYR A 1 86 ? 6.556 -5.392 -10.178 1.00 91.12 86 TYR A O 1
ATOM 731 N N . VAL A 1 87 ? 6.816 -5.490 -7.954 1.00 92.56 87 VAL A N 1
ATOM 732 C CA . VAL A 1 87 ? 5.653 -4.630 -7.661 1.00 92.56 87 VAL A CA 1
ATOM 733 C C . VAL A 1 87 ? 5.744 -3.255 -8.320 1.00 92.56 87 VAL A C 1
ATOM 735 O O . VAL A 1 87 ? 4.717 -2.730 -8.746 1.00 92.56 87 VAL A O 1
ATOM 738 N N . HIS A 1 88 ? 6.953 -2.700 -8.480 1.00 89.94 88 HIS A N 1
ATOM 739 C CA . HIS A 1 88 ? 7.144 -1.377 -9.085 1.00 89.94 88 HIS A CA 1
ATOM 740 C C . HIS A 1 88 ? 6.835 -1.333 -10.589 1.00 89.94 88 HIS A C 1
ATOM 742 O O . HIS A 1 88 ? 6.613 -0.258 -11.142 1.00 89.94 88 HIS A O 1
ATOM 748 N N . THR A 1 89 ?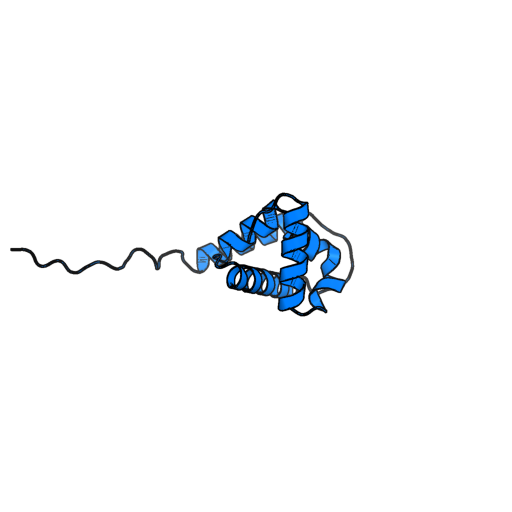 6.792 -2.496 -11.247 1.00 90.62 89 THR A N 1
ATOM 749 C CA . THR A 1 89 ? 6.454 -2.622 -12.674 1.00 90.62 89 THR A CA 1
ATOM 750 C C . THR A 1 89 ? 4.947 -2.679 -12.927 1.00 90.62 89 THR A C 1
ATOM 752 O O . THR A 1 89 ? 4.503 -2.594 -14.071 1.00 90.62 89 THR A O 1
ATOM 755 N N . GLN A 1 90 ? 4.152 -2.836 -11.867 1.00 93.31 90 GLN A N 1
ATOM 756 C CA . GLN A 1 90 ? 2.705 -2.985 -11.945 1.00 93.31 90 GLN A CA 1
ATOM 757 C C . GLN A 1 90 ? 1.996 -1.642 -11.749 1.00 93.31 90 GLN A C 1
ATOM 759 O O . GLN A 1 90 ? 2.534 -0.693 -11.178 1.00 93.31 90 GLN A O 1
ATOM 764 N N . SER A 1 91 ? 0.744 -1.560 -12.202 1.00 93.88 91 SER A N 1
ATOM 765 C CA . SER A 1 91 ? -0.082 -0.382 -11.930 1.00 93.88 91 SER A CA 1
ATOM 766 C C . SER A 1 91 ? -0.436 -0.293 -10.442 1.00 93.88 91 SER A C 1
ATOM 768 O O . SER A 1 91 ? -0.672 -1.312 -9.791 1.00 93.88 91 SER A O 1
ATOM 770 N N . PHE A 1 92 ? -0.565 0.924 -9.906 1.00 94.38 92 PHE A N 1
ATOM 771 C CA . PHE A 1 92 ? -1.021 1.105 -8.523 1.00 94.38 92 PHE A CA 1
ATOM 772 C C . PHE A 1 92 ? -2.412 0.509 -8.288 1.00 94.38 92 PHE A C 1
ATOM 774 O O . PHE A 1 92 ? -2.629 -0.120 -7.260 1.00 94.38 92 PHE A O 1
ATOM 781 N N . ALA A 1 93 ? -3.341 0.661 -9.237 1.00 92.94 93 ALA A N 1
ATOM 782 C CA . ALA A 1 93 ? -4.703 0.154 -9.086 1.00 92.94 93 ALA A CA 1
ATOM 783 C C . ALA A 1 93 ? -4.727 -1.369 -8.874 1.00 92.94 93 ALA A C 1
ATOM 785 O O . ALA A 1 93 ? -5.338 -1.829 -7.912 1.00 92.94 93 ALA A O 1
ATOM 786 N N . SER A 1 94 ? -4.011 -2.121 -9.721 1.00 93.81 94 SER A N 1
ATOM 787 C CA . SER A 1 94 ? -3.906 -3.580 -9.599 1.00 93.81 94 SER A CA 1
ATOM 788 C C . SER A 1 94 ? -3.147 -3.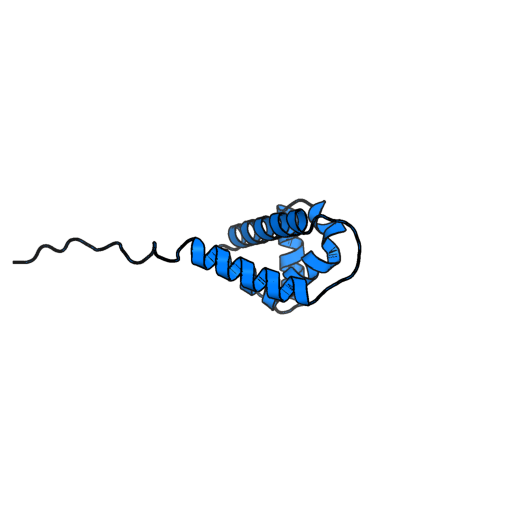995 -8.340 1.00 93.81 94 SER A C 1
ATOM 790 O O . SER A 1 94 ? -3.613 -4.845 -7.592 1.00 93.81 94 SER A O 1
ATOM 792 N N . MET A 1 95 ? -2.015 -3.347 -8.047 1.00 97.12 95 MET A N 1
ATOM 793 C CA . MET A 1 95 ? -1.194 -3.728 -6.898 1.00 97.12 95 MET A CA 1
ATOM 794 C C . MET A 1 95 ? -1.885 -3.436 -5.561 1.00 97.12 95 MET A C 1
ATOM 796 O O . MET A 1 95 ? -1.695 -4.161 -4.590 1.00 97.12 95 MET A O 1
ATOM 800 N N . VAL A 1 96 ? -2.714 -2.392 -5.481 1.00 98.06 96 VAL A N 1
ATOM 801 C CA . VAL A 1 96 ? -3.504 -2.129 -4.273 1.00 98.06 96 VAL A CA 1
ATOM 802 C C . VAL A 1 96 ? -4.500 -3.265 -4.013 1.00 98.06 96 VAL A C 1
ATOM 804 O O . VAL A 1 96 ? -4.638 -3.664 -2.858 1.00 98.06 96 VAL A O 1
ATOM 807 N N . ASP A 1 97 ? -5.156 -3.802 -5.049 1.00 96.75 97 ASP A N 1
ATOM 808 C CA . ASP A 1 97 ? -6.036 -4.975 -4.911 1.00 96.75 97 ASP A CA 1
ATOM 809 C C . ASP A 1 97 ? -5.261 -6.217 -4.464 1.00 96.75 97 ASP A C 1
ATOM 811 O O . ASP A 1 97 ? -5.628 -6.855 -3.475 1.00 96.75 97 ASP A O 1
ATOM 815 N N . ASP A 1 98 ? -4.147 -6.515 -5.134 1.00 97.38 98 ASP A N 1
ATOM 816 C CA . ASP A 1 98 ? -3.325 -7.690 -4.837 1.00 97.38 98 ASP A CA 1
ATOM 817 C C . ASP A 1 98 ? -2.783 -7.665 -3.400 1.00 97.38 98 ASP A C 1
ATOM 819 O O . ASP A 1 98 ? -2.804 -8.678 -2.692 1.00 97.38 98 ASP A O 1
ATOM 823 N N . ILE A 1 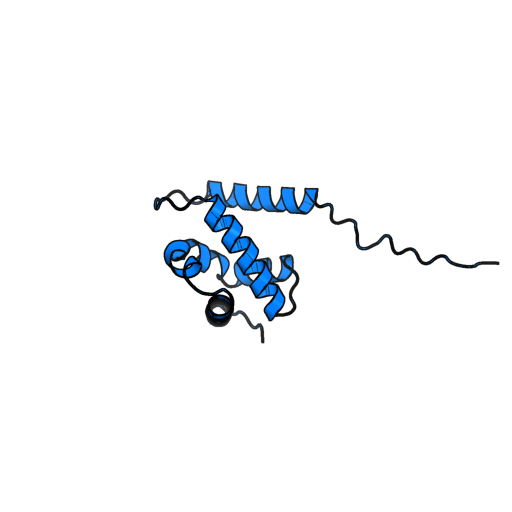99 ? -2.329 -6.497 -2.932 1.00 98.06 99 ILE A N 1
ATOM 824 C CA . ILE A 1 99 ? -1.824 -6.321 -1.567 1.00 98.06 99 ILE A CA 1
ATOM 825 C C . ILE A 1 99 ? -2.959 -6.322 -0.545 1.00 98.06 99 ILE A C 1
ATOM 827 O O . ILE A 1 99 ? -2.773 -6.849 0.550 1.00 98.06 99 ILE A O 1
ATOM 831 N N . ALA A 1 100 ? -4.135 -5.775 -0.864 1.00 97.88 100 ALA A N 1
ATOM 832 C CA . ALA A 1 100 ? -5.281 -5.855 0.036 1.00 97.88 100 ALA A CA 1
ATOM 833 C C . ALA A 1 100 ? -5.697 -7.312 0.270 1.00 97.88 100 ALA A C 1
ATOM 835 O O . ALA A 1 100 ? -5.868 -7.721 1.419 1.00 97.88 100 ALA A O 1
ATOM 836 N N . GLU A 1 101 ? -5.769 -8.106 -0.797 1.00 97.62 101 GLU A N 1
ATOM 837 C CA . GLU A 1 101 ? -6.039 -9.542 -0.742 1.00 97.62 101 GLU A CA 1
ATOM 838 C C . GLU A 1 101 ? -4.923 -10.300 0.001 1.00 97.62 101 GLU A C 1
ATOM 840 O O . GLU A 1 101 ? -5.184 -11.138 0.868 1.00 97.62 101 GLU A O 1
ATOM 845 N N . TYR A 1 102 ? -3.655 -9.963 -0.254 1.00 97.94 102 TYR A N 1
ATOM 846 C CA . TYR A 1 102 ? -2.536 -10.506 0.515 1.00 97.94 102 TYR A CA 1
ATOM 847 C C . TYR A 1 102 ? -2.673 -10.199 2.014 1.00 97.94 102 TYR A C 1
ATOM 849 O O . TYR A 1 102 ? -2.498 -11.096 2.842 1.00 97.94 102 TYR A O 1
ATOM 857 N N . CYS A 1 103 ? -3.031 -8.966 2.377 1.00 98.31 103 CYS A N 1
ATOM 858 C CA . CYS A 1 103 ? -3.280 -8.569 3.758 1.00 98.31 103 CYS A CA 1
ATOM 859 C C . CYS A 1 103 ? -4.476 -9.315 4.368 1.00 98.31 103 CYS A C 1
ATOM 861 O O . CYS A 1 103 ? -4.385 -9.724 5.526 1.00 98.31 103 CYS A O 1
ATOM 863 N N . HIS A 1 104 ? -5.558 -9.551 3.617 1.00 97.62 104 HIS A N 1
ATOM 864 C CA . HIS A 1 104 ? -6.701 -10.368 4.057 1.00 97.62 104 HIS A CA 1
ATOM 865 C C . HIS A 1 104 ? -6.278 -11.784 4.441 1.00 97.62 104 HIS A C 1
ATOM 867 O O . HIS A 1 104 ? -6.592 -12.248 5.538 1.00 97.62 104 HIS A O 1
ATOM 873 N N . ARG A 1 105 ? -5.455 -12.440 3.612 1.00 97.50 105 ARG A N 1
ATOM 874 C CA . ARG A 1 105 ? -4.887 -13.765 3.933 1.00 97.50 105 ARG A CA 1
ATOM 875 C C . ARG A 1 105 ? -4.007 -13.771 5.190 1.00 97.50 105 ARG A C 1
ATOM 877 O O . ARG A 1 105 ? -3.788 -14.829 5.772 1.00 97.50 105 ARG A O 1
ATOM 884 N N . HIS A 1 106 ? -3.541 -12.602 5.629 1.00 97.62 106 HIS A N 1
ATOM 885 C CA . HIS A 1 106 ? -2.771 -12.401 6.860 1.00 97.62 106 HIS A CA 1
ATOM 886 C C . HIS A 1 106 ? -3.608 -11.834 8.023 1.00 97.62 106 HIS A C 1
ATOM 888 O O . HIS A 1 106 ? -3.046 -11.376 9.019 1.00 97.62 106 HIS A O 1
ATOM 894 N N . GLY A 1 107 ? -4.942 -11.880 7.931 1.00 97.75 107 GLY A N 1
ATOM 895 C CA . GLY A 1 107 ? -5.868 -11.466 8.992 1.00 97.75 107 GLY A CA 1
ATOM 896 C C . GLY A 1 107 ? -6.321 -10.004 8.923 1.00 97.75 107 GLY A C 1
ATOM 897 O O . GLY A 1 107 ? -6.924 -9.513 9.880 1.00 97.75 107 GLY A O 1
ATOM 898 N N . GLY A 1 108 ? -6.018 -9.304 7.827 1.00 97.31 108 GLY A N 1
ATOM 899 C CA . GLY A 1 108 ? -6.625 -8.019 7.486 1.00 97.31 108 GLY A CA 1
ATOM 900 C C . GLY A 1 108 ? -8.118 -8.168 7.175 1.00 97.31 108 GLY A C 1
ATOM 901 O O . GLY A 1 108 ? -8.588 -9.269 6.917 1.00 97.31 108 GLY A O 1
ATOM 902 N N . ALA A 1 109 ? -8.874 -7.071 7.255 1.00 93.75 109 ALA A N 1
ATOM 903 C CA . ALA A 1 109 ? -10.335 -7.097 7.113 1.00 93.75 109 ALA A CA 1
ATOM 904 C C . ALA A 1 109 ? -10.909 -5.808 6.488 1.00 93.75 109 ALA A C 1
ATOM 906 O O . ALA A 1 109 ? -12.022 -5.405 6.821 1.00 93.75 109 ALA A O 1
ATOM 907 N N . LEU A 1 110 ? -10.147 -5.116 5.631 1.00 91.31 110 LEU A N 1
ATOM 908 C CA . LEU A 1 110 ? -10.664 -3.940 4.914 1.00 91.31 110 LEU A CA 1
ATOM 909 C C . LEU A 1 110 ? -11.627 -4.369 3.806 1.00 91.31 110 LEU A C 1
ATOM 911 O O . LEU A 1 110 ? -11.280 -5.224 2.997 1.00 91.31 110 LEU A O 1
ATOM 915 N N . VAL A 1 111 ? -12.813 -3.769 3.771 1.00 72.94 111 VAL A N 1
ATOM 916 C CA . VAL A 1 111 ? -13.871 -4.056 2.789 1.00 72.94 111 VAL A CA 1
ATOM 917 C C . VAL A 1 111 ? -14.041 -2.876 1.850 1.00 72.94 111 VAL A C 1
ATOM 919 O O . VAL A 1 111 ? -13.953 -1.733 2.355 1.00 72.94 111 VAL A O 1
#

Radius of gyration: 17.65 Å; chains: 1; bounding box: 44×54×40 Å

pLDDT: mean 77.87, std 22.43, range [35.88, 98.44]

Organism: NCBI:txid470145

InterPro domains:
  IPR024269 Protein of unknown function DUF3791 [PF12668] (48-104)

Sequence (111 aa):
MLHRKLNTRGLDAFSESDEERMSKIIIFAYVSSTAVDMDYDIKDKMEWTIIFIREFGRKYGLSMKQAFNYLSRFKGIDFIDRHYDYVHTQSFASMVDDIAEYCHRHGGALV

Foldseek 3Di:
DDDDDDDPPPPPPPDPVVVVVVVVVVVVVVVVPDDDDDDDPPVVLVVVVQVLLVLLCVVLVHDSVRSVVLCVQQCVVVCCVVPVVPLVVDDSVVSSVVSQVSSVVSVDDRD